Protein AF-A0A7K0DPJ4-F1 (afdb_monomer)

Sequence (115 aa):
MIIELFASGLLAADISAILKITGPELTAEIRSIIKKYRNADSKIPQLSPKEREVFRLYAYGQGAKGIAQSLGITNNTVWTHIKKVKYKYERVGRPCNTRSEMRQNAIADGIIPEP

Solvent-accessible surface area (backbone atoms only — not comparable to full-atom values): 6504 Å² total; per-residue (Å²): 107,74,69,55,47,47,72,73,70,51,51,73,68,58,50,18,59,75,70,71,47,51,70,70,56,47,50,53,50,50,51,50,50,52,55,52,51,51,63,71,71,40,65,66,54,90,64,52,75,66,39,45,53,53,47,37,45,44,41,73,64,48,51,54,64,58,50,11,64,77,68,77,49,50,50,68,56,44,53,52,35,52,52,52,48,32,53,42,24,42,76,4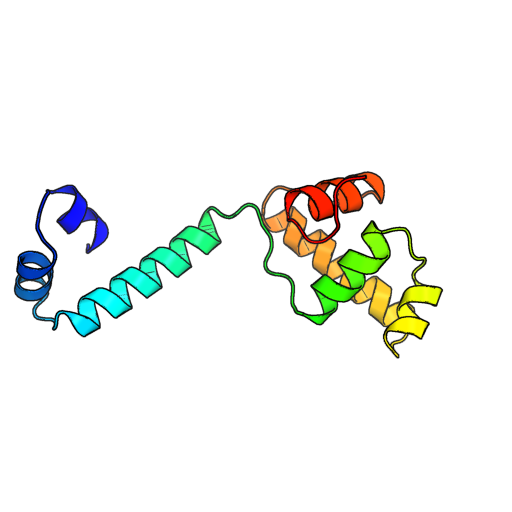0,76,46,66,36,91,45,70,66,40,34,28,53,50,32,36,79,68,68,61,42,80,79,133

Mean predicted aligned error: 8.37 Å

Secondary structure (DSSP, 8-state):
-HHHHHHTT--HHHHHHHHT--HHHHHHHHHHHHHHHHHHH--S----HHHHHHHHHHHTT--HHHHHHHHT--HHHHHHHHHHHHHHHHHTT----SHHHHHHHHHHTTSS---

Foldseek 3Di:
DLVVCVVVVDDLVVSCVVVVHDSVVSVVVVVVVCVVVCQVLPLQFDADPVLLQLLLCLLVPDDLVVSCVVVVHDSVVSVVSVVVVQVRNVVSVQGDPDSPSSNVSCCVNVSYDDD

pLDDT: mean 92.05, std 8.25, range [57.47, 98.5]

Structure (mmCIF, N/CA/C/O backbone):
data_AF-A0A7K0DPJ4-F1
#
_entry.id   AF-A0A7K0DPJ4-F1
#
loop_
_atom_site.group_PDB
_atom_site.id
_atom_site.type_symbol
_atom_site.label_atom_id
_atom_site.label_alt_id
_atom_site.label_comp_id
_atom_site.label_asym_id
_atom_site.label_entity_id
_atom_site.label_seq_id
_atom_site.pdbx_PDB_ins_code
_atom_site.Cartn_x
_atom_site.Cartn_y
_atom_site.Cartn_z
_atom_site.occupancy
_atom_site.B_iso_or_equiv
_atom_site.auth_seq_id
_atom_site.auth_comp_id
_atom_site.auth_asym_id
_atom_site.auth_atom_id
_atom_site.pdbx_PDB_model_num
ATOM 1 N N . MET A 1 1 ? 25.554 -5.459 -16.588 1.00 81.12 1 MET A N 1
ATOM 2 C CA . MET A 1 1 ? 25.950 -6.777 -17.130 1.00 81.12 1 MET A CA 1
ATOM 3 C C . MET A 1 1 ? 24.865 -7.418 -18.001 1.00 81.12 1 MET A C 1
ATOM 5 O O . MET A 1 1 ? 24.903 -7.166 -19.189 1.00 81.12 1 MET A O 1
ATOM 9 N N . ILE A 1 2 ? 23.863 -8.164 -17.495 1.00 87.69 2 ILE A N 1
ATOM 10 C CA . ILE A 1 2 ? 22.884 -8.863 -18.379 1.00 87.69 2 ILE A CA 1
ATOM 11 C C . ILE A 1 2 ? 22.076 -7.899 -19.272 1.00 87.69 2 ILE A C 1
ATOM 13 O O . ILE A 1 2 ? 21.949 -8.137 -20.467 1.00 87.69 2 ILE A O 1
ATOM 17 N N . ILE A 1 3 ? 21.567 -6.793 -18.716 1.00 86.50 3 ILE A N 1
ATOM 18 C CA . ILE A 1 3 ? 20.788 -5.793 -19.477 1.00 86.50 3 ILE A CA 1
ATOM 19 C C . ILE A 1 3 ? 21.624 -5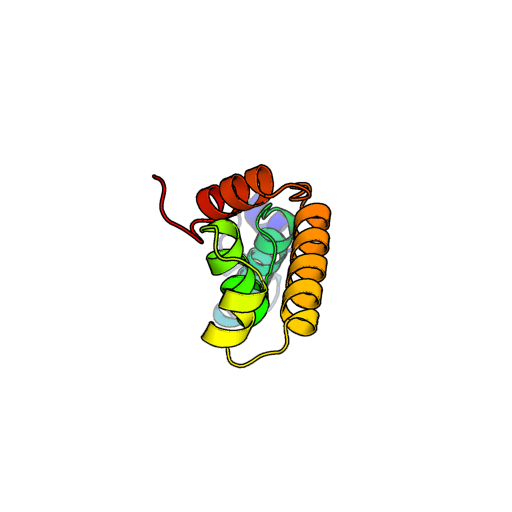.165 -20.602 1.00 86.50 3 ILE A C 1
ATOM 21 O O . ILE A 1 3 ? 21.123 -4.977 -21.703 1.00 86.50 3 ILE A O 1
ATOM 25 N N . GLU A 1 4 ? 22.899 -4.874 -20.341 1.00 89.56 4 GLU A N 1
ATOM 26 C CA . GLU A 1 4 ? 23.809 -4.275 -21.327 1.00 89.56 4 GLU A CA 1
ATOM 27 C C . GLU A 1 4 ? 24.115 -5.242 -22.474 1.00 89.56 4 GLU A C 1
ATOM 29 O O . GLU A 1 4 ? 24.160 -4.819 -23.623 1.00 89.56 4 GLU A O 1
ATOM 34 N N . LEU A 1 5 ? 24.246 -6.541 -22.179 1.00 90.06 5 LEU A N 1
ATOM 35 C CA . LEU A 1 5 ? 24.453 -7.576 -23.197 1.00 90.06 5 LEU A CA 1
ATOM 36 C C . LEU A 1 5 ? 23.230 -7.735 -24.115 1.00 90.06 5 LEU A C 1
ATOM 38 O O . LEU A 1 5 ? 23.377 -7.891 -25.324 1.00 90.06 5 LEU A O 1
ATOM 42 N N . PHE A 1 6 ? 22.013 -7.646 -23.572 1.00 90.62 6 PHE A N 1
ATOM 43 C CA . PHE A 1 6 ? 20.810 -7.587 -24.410 1.00 90.62 6 PHE A CA 1
ATOM 44 C C . PHE A 1 6 ? 20.730 -6.277 -25.204 1.00 90.62 6 PHE A C 1
ATOM 46 O O . PHE A 1 6 ? 20.349 -6.291 -26.372 1.00 90.62 6 PHE A O 1
ATOM 53 N N . ALA A 1 7 ? 21.111 -5.146 -24.602 1.00 88.62 7 ALA A N 1
ATOM 54 C CA . ALA A 1 7 ? 21.109 -3.844 -25.268 1.00 88.62 7 ALA A CA 1
ATOM 55 C C . ALA A 1 7 ? 22.125 -3.756 -26.420 1.00 88.62 7 ALA A C 1
ATOM 57 O O . ALA A 1 7 ? 21.904 -3.001 -27.364 1.00 88.62 7 ALA A O 1
ATOM 58 N N . SER A 1 8 ? 23.196 -4.557 -26.391 1.00 93.06 8 SER A N 1
ATOM 59 C CA . SER A 1 8 ? 24.121 -4.709 -27.519 1.00 93.06 8 SER A CA 1
ATOM 60 C C . SER A 1 8 ? 23.601 -5.643 -28.623 1.00 93.06 8 SER A C 1
ATOM 62 O O . SER A 1 8 ? 24.337 -5.928 -29.563 1.00 93.06 8 SER A O 1
ATOM 64 N N . GLY A 1 9 ? 22.358 -6.131 -28.525 1.00 92.56 9 GLY A N 1
ATOM 65 C CA . GLY A 1 9 ? 21.690 -6.928 -29.558 1.00 92.56 9 GLY A CA 1
ATOM 66 C C . GLY A 1 9 ? 21.965 -8.433 -29.506 1.00 92.56 9 GLY A C 1
ATOM 67 O O . GLY A 1 9 ? 21.605 -9.139 -30.445 1.00 92.56 9 GLY A O 1
ATOM 68 N N . LEU A 1 10 ? 22.592 -8.939 -28.438 1.00 93.69 10 LEU A N 1
ATOM 69 C CA . LEU A 1 10 ? 22.865 -10.371 -28.295 1.00 93.69 10 LEU A CA 1
ATOM 70 C C . LEU A 1 10 ? 21.589 -11.156 -27.976 1.00 93.69 10 LEU A C 1
ATOM 72 O O . LEU A 1 10 ? 20.719 -10.697 -27.229 1.00 93.69 10 LEU A O 1
ATOM 76 N N . LEU A 1 11 ? 21.500 -12.377 -28.506 1.00 93.38 11 LEU A N 1
ATOM 77 C CA . LEU A 1 11 ? 20.402 -13.287 -28.203 1.00 93.38 11 LEU A CA 1
ATOM 78 C C . LEU A 1 11 ? 20.640 -14.002 -26.868 1.00 93.38 11 LEU A C 1
ATOM 80 O O . LEU A 1 11 ? 21.764 -14.138 -26.388 1.00 93.38 11 LEU A O 1
ATOM 84 N N . ALA A 1 12 ? 19.564 -14.524 -26.273 1.00 89.56 12 ALA A N 1
ATOM 85 C CA . ALA A 1 12 ? 19.632 -15.207 -24.979 1.00 89.56 12 ALA A CA 1
ATOM 86 C C . ALA A 1 12 ? 20.601 -16.408 -24.979 1.00 89.56 12 ALA A C 1
ATOM 88 O O . ALA A 1 12 ? 21.260 -16.659 -23.971 1.00 89.56 12 ALA A O 1
ATOM 89 N N . ALA A 1 13 ? 20.722 -17.119 -26.106 1.00 91.69 13 ALA A N 1
ATOM 90 C CA . ALA A 1 13 ? 21.667 -18.224 -26.255 1.00 91.69 13 ALA A CA 1
ATOM 91 C C . ALA A 1 13 ? 23.122 -17.739 -26.126 1.00 91.69 13 ALA A C 1
ATOM 93 O O . ALA A 1 13 ? 23.871 -18.271 -25.303 1.00 91.69 13 ALA A O 1
ATOM 94 N N . ASP A 1 14 ? 23.483 -16.672 -26.842 1.00 94.44 14 ASP A N 1
ATOM 95 C CA . ASP A 1 14 ? 24.828 -16.085 -26.817 1.00 94.44 14 ASP A CA 1
ATOM 96 C C . ASP A 1 14 ? 25.166 -15.527 -25.434 1.00 94.44 14 ASP A C 1
ATOM 98 O O . ASP A 1 14 ? 26.254 -15.749 -24.908 1.00 94.44 14 ASP A O 1
ATOM 102 N N . ILE A 1 15 ? 24.204 -14.862 -24.792 1.00 93.69 15 ILE A N 1
ATOM 103 C CA . ILE A 1 15 ? 24.365 -14.319 -23.440 1.00 93.69 15 ILE A CA 1
ATOM 104 C C . ILE A 1 15 ? 24.595 -15.443 -22.428 1.00 93.69 15 ILE A C 1
ATOM 106 O O . ILE A 1 15 ? 25.484 -15.329 -21.586 1.00 93.69 15 ILE A O 1
ATOM 110 N N . SER A 1 16 ? 23.835 -16.540 -22.514 1.00 93.12 16 SER A N 1
ATOM 111 C CA . SER A 1 16 ? 24.016 -17.691 -21.621 1.00 93.12 16 SER A CA 1
ATOM 112 C C . SER A 1 16 ? 25.406 -18.322 -21.783 1.00 93.12 16 SER A C 1
ATOM 114 O O . SER A 1 16 ? 26.076 -18.600 -20.788 1.00 93.12 16 SER A O 1
ATOM 116 N N . ALA A 1 17 ? 25.901 -18.417 -23.022 1.00 92.94 17 ALA A N 1
ATOM 117 C CA . ALA A 1 17 ? 27.242 -18.907 -23.324 1.00 92.94 17 ALA A CA 1
ATOM 118 C C . ALA A 1 17 ? 28.349 -17.965 -22.810 1.00 92.94 17 ALA A C 1
ATOM 120 O O . ALA A 1 17 ? 29.289 -18.427 -22.163 1.00 92.94 17 ALA A O 1
ATOM 121 N N . ILE A 1 18 ? 28.222 -16.650 -23.033 1.00 93.25 18 ILE A N 1
ATOM 122 C CA . ILE A 1 18 ? 29.178 -15.625 -22.565 1.00 93.25 18 ILE A CA 1
ATOM 123 C C . ILE A 1 18 ? 29.289 -15.640 -21.040 1.00 93.25 18 ILE A C 1
ATOM 125 O O . ILE A 1 18 ? 30.387 -15.582 -20.485 1.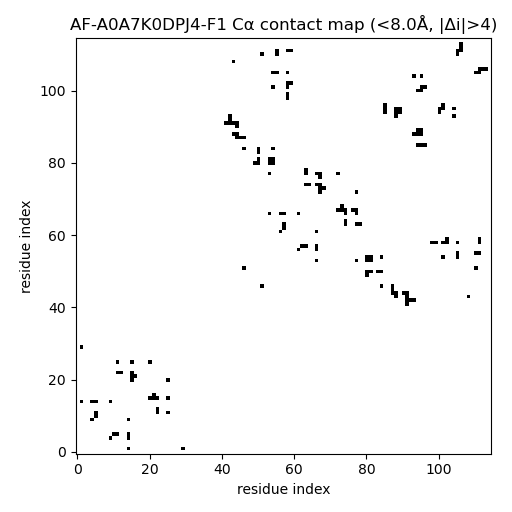00 93.25 18 ILE A O 1
ATOM 129 N N . LEU A 1 19 ? 28.147 -15.732 -20.362 1.00 92.25 19 LEU A N 1
ATOM 130 C CA . LEU A 1 19 ? 28.071 -15.742 -18.905 1.00 92.25 19 LEU A CA 1
ATOM 131 C C . LEU A 1 19 ? 28.383 -17.113 -18.298 1.00 92.25 19 LEU A C 1
ATOM 133 O O . LEU A 1 19 ? 28.486 -17.212 -17.078 1.00 92.25 19 LEU A O 1
ATOM 137 N N . LYS A 1 20 ? 28.565 -18.146 -19.132 1.00 95.38 20 LYS A N 1
ATOM 138 C CA . LYS A 1 20 ? 28.800 -19.538 -18.724 1.00 95.38 20 LYS A CA 1
ATOM 139 C C . LYS A 1 20 ? 27.713 -20.066 -17.780 1.00 95.38 20 LYS A C 1
ATOM 141 O O . LYS A 1 20 ? 28.012 -20.774 -16.823 1.00 95.38 20 LYS A O 1
ATOM 146 N N . ILE A 1 21 ? 26.459 -19.715 -18.062 1.00 93.38 21 ILE A N 1
ATOM 147 C CA . ILE A 1 21 ? 25.273 -20.170 -17.326 1.00 93.38 21 ILE A CA 1
ATOM 148 C C . ILE A 1 21 ? 24.307 -20.879 -18.270 1.00 93.38 21 ILE A C 1
ATOM 150 O O . ILE A 1 21 ? 24.334 -20.689 -19.484 1.00 93.38 21 ILE A O 1
ATOM 154 N N . THR A 1 22 ? 23.416 -21.688 -17.714 1.00 95.50 22 THR A N 1
ATOM 155 C CA . THR A 1 22 ? 22.387 -22.379 -18.495 1.00 95.50 22 THR A CA 1
ATOM 156 C C . THR A 1 22 ? 21.239 -21.438 -18.891 1.00 95.50 22 THR A C 1
ATOM 158 O O . THR A 1 22 ? 20.986 -20.416 -18.251 1.00 95.50 22 THR A O 1
ATOM 161 N N . GLY A 1 23 ? 20.480 -21.797 -19.933 1.00 90.75 23 GLY A N 1
ATOM 162 C CA . GLY A 1 23 ? 19.274 -21.055 -20.335 1.00 90.75 23 GLY A CA 1
ATOM 163 C C . GLY A 1 23 ? 18.238 -20.870 -19.204 1.00 90.75 23 GLY A C 1
ATOM 164 O O . GLY A 1 23 ? 17.723 -19.759 -19.031 1.00 90.75 23 GLY A O 1
ATOM 165 N N . PRO A 1 24 ? 17.940 -21.904 -18.390 1.00 95.00 24 PRO A N 1
ATOM 166 C CA . PRO A 1 24 ? 17.085 -21.760 -17.212 1.00 95.00 24 PRO A CA 1
ATOM 167 C C . PRO A 1 24 ? 17.635 -20.796 -16.151 1.00 95.00 24 PRO A C 1
ATOM 169 O O . PRO A 1 24 ? 16.870 -19.989 -15.621 1.00 95.00 24 PRO A O 1
ATOM 172 N N . GLU A 1 25 ? 18.940 -20.823 -15.866 1.00 93.62 25 GLU A N 1
ATOM 173 C CA . GLU A 1 25 ? 19.578 -19.886 -14.925 1.00 93.62 25 GLU A CA 1
ATOM 174 C C . GLU A 1 25 ? 19.518 -18.446 -15.442 1.00 93.62 25 GLU A C 1
ATOM 176 O O . GLU A 1 25 ? 19.121 -17.545 -14.702 1.00 93.62 25 GLU A O 1
ATOM 181 N N . LEU A 1 26 ? 19.791 -18.231 -16.734 1.00 93.31 26 LEU A N 1
ATOM 182 C CA . LEU A 1 26 ? 19.620 -16.925 -17.373 1.00 93.31 26 LEU A CA 1
ATOM 183 C C . LEU A 1 26 ? 18.168 -16.435 -17.253 1.00 93.31 26 LEU A C 1
ATOM 185 O O . LEU A 1 26 ? 17.922 -15.271 -16.941 1.00 93.31 26 LEU A O 1
ATOM 189 N N . THR A 1 27 ? 17.191 -17.323 -17.444 1.00 93.75 27 THR A N 1
ATOM 190 C CA . THR A 1 27 ? 15.765 -16.996 -17.286 1.00 93.75 27 THR A CA 1
ATOM 191 C C . THR A 1 27 ? 15.428 -16.597 -15.846 1.00 93.75 27 THR A C 1
ATOM 193 O O . THR A 1 27 ? 14.659 -15.656 -15.624 1.00 93.75 27 THR A O 1
ATOM 196 N N . ALA A 1 28 ? 15.993 -17.291 -14.855 1.00 93.88 28 ALA A N 1
ATOM 197 C CA . ALA A 1 28 ? 15.808 -16.969 -13.443 1.00 93.88 28 ALA A CA 1
ATOM 198 C C . ALA A 1 28 ? 16.410 -15.599 -13.088 1.00 93.88 28 ALA A C 1
ATOM 200 O O . ALA A 1 28 ? 15.743 -14.794 -12.430 1.00 93.88 28 ALA A O 1
ATOM 201 N N . GLU A 1 29 ? 17.609 -15.300 -13.589 1.00 92.25 29 GLU A N 1
ATOM 202 C CA . GLU A 1 29 ? 18.259 -13.998 -13.420 1.00 92.25 29 GLU A CA 1
ATOM 203 C C . GLU A 1 29 ? 17.460 -12.869 -14.071 1.00 92.25 29 GLU A C 1
ATOM 205 O O . GLU A 1 29 ? 17.149 -11.873 -13.418 1.00 92.25 29 GLU A O 1
ATOM 210 N N . ILE A 1 30 ? 17.014 -13.044 -15.319 1.00 91.38 30 ILE A N 1
ATOM 211 C CA . ILE A 1 30 ? 16.152 -12.067 -16.002 1.00 91.38 30 ILE A CA 1
ATOM 212 C C . ILE A 1 30 ? 14.871 -11.827 -15.196 1.00 91.38 30 ILE A C 1
ATOM 214 O O . ILE A 1 30 ? 14.474 -10.680 -14.985 1.00 91.38 30 ILE A O 1
ATOM 218 N N . ARG A 1 31 ? 14.229 -12.883 -14.685 1.00 90.25 31 ARG A N 1
ATOM 219 C CA . ARG A 1 31 ? 13.029 -12.753 -13.844 1.00 90.25 31 ARG A CA 1
ATOM 220 C C . ARG A 1 31 ? 13.316 -11.964 -12.565 1.00 90.25 31 ARG A C 1
ATOM 222 O O . ARG A 1 31 ? 12.499 -11.129 -12.169 1.00 90.25 31 ARG A O 1
ATOM 229 N N . SER A 1 32 ? 14.452 -12.220 -11.920 1.00 86.94 32 SER A N 1
ATOM 230 C CA . SER A 1 32 ? 14.896 -11.499 -10.724 1.00 86.94 32 SER A CA 1
ATOM 231 C C . SER A 1 32 ? 15.133 -10.016 -11.022 1.00 86.94 32 SER A C 1
ATOM 233 O O . SER A 1 32 ? 14.607 -9.147 -10.322 1.00 86.94 32 SER A O 1
ATOM 235 N N . ILE A 1 33 ? 15.828 -9.723 -12.123 1.00 87.44 33 ILE A N 1
ATOM 236 C CA . ILE A 1 33 ? 16.079 -8.375 -12.636 1.00 87.44 33 ILE A CA 1
ATOM 237 C C . ILE A 1 33 ? 14.754 -7.652 -12.895 1.00 87.44 33 ILE A C 1
ATOM 239 O O . ILE A 1 33 ? 14.512 -6.601 -12.306 1.00 87.44 33 ILE A O 1
ATOM 243 N N . ILE A 1 34 ? 13.845 -8.234 -13.684 1.00 85.25 34 ILE A N 1
ATOM 244 C CA . ILE A 1 34 ? 12.528 -7.644 -13.971 1.00 85.25 34 ILE A CA 1
ATOM 245 C C . ILE A 1 34 ? 11.771 -7.357 -12.673 1.00 85.25 34 ILE A C 1
ATOM 247 O O . ILE A 1 34 ? 11.222 -6.270 -12.507 1.00 85.25 34 ILE A O 1
ATOM 251 N N . LYS A 1 35 ? 11.762 -8.293 -11.717 1.00 81.50 35 LYS A N 1
ATOM 252 C CA . LYS A 1 35 ? 11.118 -8.088 -10.412 1.00 81.50 35 LYS A CA 1
ATOM 253 C C . LYS A 1 35 ? 11.750 -6.921 -9.646 1.00 81.50 35 LYS A C 1
ATOM 255 O O . LYS A 1 35 ? 11.026 -6.132 -9.043 1.00 81.50 35 LYS A O 1
ATOM 260 N N . LYS A 1 36 ? 13.078 -6.795 -9.671 1.00 74.69 36 LYS A N 1
ATOM 261 C CA . LYS A 1 36 ? 13.823 -5.717 -9.008 1.00 74.69 36 LYS A CA 1
ATOM 262 C C . LYS A 1 36 ? 13.491 -4.348 -9.606 1.00 74.69 36 LYS A C 1
ATOM 264 O O . LYS A 1 36 ? 13.160 -3.442 -8.849 1.00 74.69 36 LYS A O 1
ATOM 269 N N . TYR A 1 37 ? 13.512 -4.214 -10.932 1.00 70.75 37 TYR A N 1
ATOM 270 C CA . TYR A 1 37 ? 13.215 -2.947 -11.613 1.00 70.75 37 TYR A CA 1
ATOM 271 C C . TYR A 1 37 ? 11.727 -2.593 -11.574 1.00 70.75 37 TYR A C 1
ATOM 273 O O . TYR A 1 37 ? 11.382 -1.450 -11.290 1.00 70.75 37 TYR A O 1
ATOM 281 N N . ARG A 1 38 ? 10.827 -3.580 -11.695 1.00 68.06 38 ARG A N 1
ATOM 282 C CA . ARG A 1 38 ? 9.392 -3.367 -11.459 1.00 68.06 38 ARG A CA 1
ATOM 283 C C . ARG A 1 38 ? 9.141 -2.774 -10.075 1.00 68.06 38 ARG A C 1
ATOM 285 O O . ARG A 1 38 ? 8.287 -1.917 -9.945 1.00 68.06 38 ARG A O 1
ATOM 292 N N . ASN A 1 39 ? 9.882 -3.186 -9.050 1.00 62.00 39 ASN A N 1
ATOM 293 C CA . ASN A 1 39 ? 9.736 -2.625 -7.705 1.00 62.00 39 ASN A CA 1
ATOM 294 C C . ASN A 1 39 ? 10.375 -1.237 -7.535 1.00 62.00 39 ASN A C 1
ATOM 296 O O . ASN A 1 39 ? 9.981 -0.525 -6.617 1.00 62.00 39 ASN A O 1
ATOM 300 N N . ALA A 1 40 ? 11.358 -0.882 -8.367 1.00 58.53 40 ALA A N 1
ATOM 301 C CA . ALA A 1 40 ? 12.057 0.399 -8.303 1.00 58.53 40 ALA A CA 1
ATOM 302 C C . ALA A 1 40 ? 11.264 1.527 -8.986 1.00 58.53 40 ALA A C 1
ATOM 304 O O . ALA A 1 40 ? 11.210 2.628 -8.448 1.00 58.53 40 ALA A O 1
ATOM 305 N N . ASP A 1 41 ? 10.595 1.231 -10.107 1.00 57.47 41 ASP A N 1
ATOM 306 C CA . ASP A 1 41 ? 9.810 2.209 -10.881 1.00 57.47 41 ASP A CA 1
ATOM 307 C C . ASP A 1 41 ? 8.298 2.135 -10.631 1.00 57.47 41 ASP A C 1
ATOM 309 O O . ASP A 1 41 ? 7.539 3.024 -11.032 1.00 57.47 41 ASP A O 1
ATOM 313 N N . SER A 1 42 ? 7.814 1.083 -9.963 1.00 65.50 42 SER A N 1
ATOM 314 C CA . SER A 1 42 ? 6.395 0.986 -9.637 1.00 65.50 42 SER A CA 1
ATOM 315 C C . SER A 1 42 ? 6.038 2.028 -8.586 1.00 65.50 42 SER A C 1
ATOM 317 O O . SER A 1 42 ? 6.288 1.855 -7.394 1.00 65.50 42 SER A O 1
ATOM 319 N N . LYS A 1 43 ? 5.320 3.065 -9.023 1.00 80.56 43 LYS A N 1
ATOM 320 C CA . LYS A 1 43 ? 4.617 4.007 -8.140 1.00 80.56 43 LYS A CA 1
ATOM 321 C C . LYS A 1 43 ? 3.507 3.337 -7.307 1.00 80.56 43 LYS A C 1
ATOM 323 O O . LYS A 1 43 ? 2.754 4.019 -6.623 1.00 80.56 43 LYS A O 1
ATOM 328 N N . ILE A 1 44 ? 3.341 2.017 -7.387 1.00 86.69 44 ILE A N 1
ATOM 329 C CA . ILE A 1 44 ? 2.396 1.250 -6.573 1.0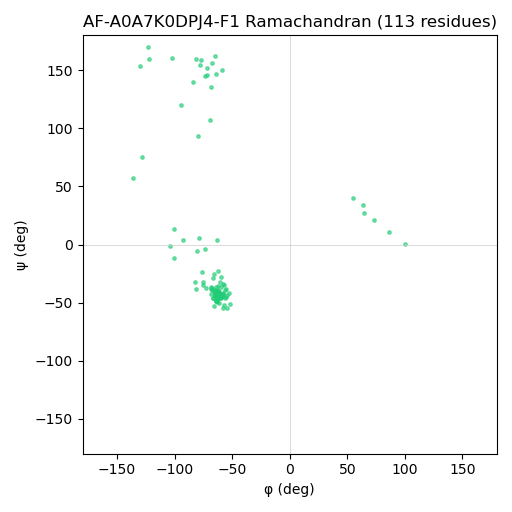0 86.69 44 ILE A CA 1
ATOM 330 C C . ILE A 1 44 ? 3.143 0.710 -5.346 1.00 86.69 44 ILE A C 1
ATOM 332 O O . ILE A 1 44 ? 4.092 -0.066 -5.509 1.00 86.69 44 ILE A O 1
ATOM 336 N N . PRO A 1 45 ? 2.732 1.073 -4.120 1.00 91.38 45 PRO A N 1
ATOM 337 C CA . PRO A 1 45 ? 3.395 0.614 -2.909 1.00 91.38 45 PRO A CA 1
ATOM 338 C C . PRO A 1 45 ? 3.119 -0.865 -2.626 1.00 91.38 45 PRO A C 1
ATOM 340 O O . PRO A 1 45 ? 2.014 -1.375 -2.815 1.00 91.38 45 PRO A O 1
ATOM 343 N N . GLN A 1 46 ? 4.111 -1.555 -2.064 1.00 91.06 46 GLN A N 1
ATOM 344 C CA . GLN A 1 46 ? 3.940 -2.934 -1.603 1.00 91.06 46 GLN A CA 1
ATOM 345 C C . GLN A 1 46 ? 3.246 -2.978 -0.239 1.00 91.06 46 GLN A C 1
ATOM 347 O O . GLN A 1 46 ? 3.883 -2.898 0.816 1.00 91.06 46 GLN A O 1
ATOM 352 N N . LEU A 1 47 ? 1.926 -3.123 -0.254 1.00 94.75 47 LEU A N 1
ATOM 353 C CA . LEU A 1 47 ? 1.123 -3.337 0.948 1.00 94.75 47 LEU A CA 1
ATOM 354 C C . LEU A 1 47 ? 1.105 -4.824 1.325 1.00 94.75 47 LEU A C 1
ATOM 356 O O . LEU A 1 47 ? 0.983 -5.690 0.459 1.00 94.75 47 LEU A O 1
ATOM 360 N N . SER A 1 48 ? 1.197 -5.132 2.620 1.00 96.06 48 SER A N 1
ATOM 361 C CA . SER A 1 48 ? 0.909 -6.486 3.103 1.00 96.06 48 SER A CA 1
ATOM 362 C C . SER A 1 48 ? -0.572 -6.824 2.875 1.00 96.06 48 SER A C 1
ATOM 364 O O . SER A 1 48 ? -1.388 -5.907 2.733 1.00 96.06 48 SER A O 1
ATOM 366 N N . PRO A 1 49 ? -0.971 -8.110 2.898 1.00 96.25 49 PRO A N 1
ATOM 367 C CA . PRO A 1 49 ? -2.375 -8.484 2.730 1.00 96.25 49 PRO A CA 1
ATOM 368 C C . PRO A 1 49 ? -3.321 -7.742 3.688 1.00 96.25 49 PRO A C 1
ATOM 370 O O . PRO A 1 49 ? -4.351 -7.228 3.259 1.00 96.25 49 PRO A O 1
ATOM 373 N N . LYS A 1 50 ? -2.937 -7.587 4.966 1.00 97.00 50 LYS A N 1
ATOM 374 C CA . LYS A 1 50 ? -3.755 -6.866 5.957 1.00 97.00 50 LYS A CA 1
ATOM 375 C C . LYS A 1 50 ? -3.729 -5.354 5.810 1.00 97.00 50 LYS A C 1
ATOM 377 O O . LYS A 1 50 ? -4.758 -4.717 6.003 1.00 97.00 50 LYS A O 1
ATOM 382 N N . GLU A 1 51 ? -2.604 -4.774 5.406 1.00 98.00 51 GLU A N 1
ATOM 383 C CA . GLU A 1 51 ? -2.564 -3.349 5.063 1.00 98.00 51 GLU A CA 1
ATOM 384 C C . GLU A 1 51 ? -3.466 -3.045 3.865 1.00 98.00 51 GLU A C 1
ATOM 386 O O . GLU A 1 51 ? -4.230 -2.086 3.917 1.00 98.00 51 GLU A O 1
ATOM 391 N N . ARG A 1 52 ? -3.425 -3.883 2.821 1.00 97.69 52 ARG A N 1
ATOM 392 C CA . ARG A 1 52 ? -4.272 -3.739 1.631 1.00 97.69 52 ARG A CA 1
ATOM 393 C C . ARG A 1 52 ? -5.750 -3.871 1.977 1.00 97.69 52 ARG A C 1
ATOM 395 O O . ARG A 1 52 ? -6.557 -3.094 1.483 1.00 97.69 52 ARG A O 1
ATOM 402 N N . GLU A 1 53 ? -6.108 -4.825 2.829 1.00 97.69 53 GLU A N 1
ATOM 403 C CA . GLU A 1 53 ? -7.494 -5.049 3.235 1.00 97.69 53 GLU A CA 1
ATOM 404 C C . GLU A 1 53 ? -8.057 -3.889 4.070 1.00 97.69 53 GLU A C 1
ATOM 406 O O . GLU A 1 53 ? -9.137 -3.383 3.762 1.00 97.69 53 GLU A O 1
ATOM 411 N N . VAL A 1 54 ? -7.295 -3.405 5.060 1.00 98.38 54 VAL A N 1
ATOM 412 C CA . VAL A 1 54 ? -7.650 -2.204 5.836 1.00 98.38 54 VAL A CA 1
ATOM 413 C C . VAL A 1 54 ? -7.758 -0.983 4.924 1.00 98.38 54 VAL A C 1
ATOM 415 O O . VAL A 1 54 ? -8.729 -0.232 5.014 1.00 98.38 54 VAL A O 1
ATOM 418 N N . PHE A 1 55 ? -6.784 -0.790 4.032 1.00 98.19 55 PHE A N 1
ATOM 419 C CA . PHE A 1 55 ? -6.766 0.339 3.109 1.00 98.19 55 PHE A CA 1
ATOM 420 C C . PHE A 1 55 ? -7.965 0.325 2.163 1.00 98.19 55 PHE A C 1
ATOM 422 O O . PHE A 1 55 ? -8.616 1.353 2.009 1.00 98.19 55 PHE A O 1
ATOM 429 N N . ARG A 1 56 ? -8.305 -0.841 1.602 1.00 97.75 56 ARG A N 1
ATOM 430 C CA . ARG A 1 56 ? -9.475 -1.033 0.740 1.00 97.75 56 ARG A CA 1
ATOM 431 C C . ARG A 1 56 ? -10.756 -0.577 1.433 1.00 97.75 56 ARG A C 1
ATOM 433 O O . ARG A 1 56 ? -11.463 0.263 0.892 1.00 97.75 56 ARG A O 1
ATOM 440 N N . LEU A 1 57 ? -11.037 -1.093 2.633 1.00 97.81 57 LEU A N 1
ATOM 441 C CA . LEU A 1 57 ? -12.258 -0.747 3.371 1.00 97.81 57 LEU A CA 1
ATOM 442 C C . LEU A 1 57 ? -12.292 0.738 3.753 1.00 97.81 57 LEU A C 1
ATOM 444 O O . LEU A 1 57 ? -13.330 1.387 3.648 1.00 97.81 57 LEU A O 1
ATOM 448 N N . TYR A 1 58 ? -11.150 1.292 4.160 1.00 97.25 58 TYR A N 1
ATOM 449 C CA . TYR A 1 58 ? -11.058 2.697 4.543 1.00 97.25 58 TYR A CA 1
ATOM 450 C C . TYR A 1 58 ? -11.239 3.643 3.349 1.00 97.25 58 TYR A C 1
ATOM 452 O O . TYR A 1 58 ? -11.966 4.631 3.454 1.00 97.25 58 TYR A O 1
ATOM 460 N N . ALA A 1 59 ? -10.630 3.325 2.203 1.00 96.50 59 ALA A N 1
ATOM 461 C CA . ALA A 1 59 ? -10.782 4.058 0.946 1.00 96.50 59 ALA A CA 1
ATOM 462 C C . ALA A 1 59 ? -12.205 3.950 0.370 1.00 96.50 59 ALA A C 1
ATOM 464 O O . ALA A 1 59 ? -12.683 4.889 -0.264 1.00 96.50 59 ALA A O 1
ATOM 465 N N . TYR A 1 60 ? -12.902 2.844 0.653 1.00 94.50 60 TYR A N 1
ATOM 466 C CA . TYR A 1 60 ? -14.325 2.656 0.349 1.00 94.50 60 TYR A CA 1
ATOM 467 C C . TYR A 1 60 ? -15.259 3.456 1.282 1.00 94.50 60 TYR A C 1
ATOM 469 O O . TYR A 1 60 ? -16.470 3.464 1.095 1.00 94.50 60 TYR A O 1
ATOM 477 N N . GLY A 1 61 ? -14.712 4.146 2.288 1.00 94.69 61 GLY A N 1
ATOM 478 C CA . GLY A 1 61 ? -15.464 5.022 3.190 1.00 94.69 61 GLY A CA 1
ATOM 479 C C . GLY A 1 61 ? -15.810 4.406 4.546 1.00 94.69 61 GLY A C 1
ATOM 480 O O . GLY A 1 61 ? -16.401 5.086 5.386 1.00 94.69 61 GLY A O 1
ATOM 481 N N . GLN A 1 62 ? -15.412 3.160 4.820 1.00 96.50 62 GLN A N 1
ATOM 482 C CA . GLN A 1 62 ? -15.685 2.534 6.112 1.00 96.50 62 GLN A CA 1
ATOM 483 C C . GLN A 1 62 ? -14.883 3.210 7.239 1.00 96.50 62 GLN A C 1
ATOM 485 O O . GLN A 1 62 ? -13.688 3.495 7.125 1.00 96.50 62 GLN A O 1
ATOM 490 N N . GLY A 1 63 ? -15.543 3.475 8.368 1.00 96.69 63 GLY A N 1
ATOM 491 C CA . GLY A 1 63 ? -14.897 4.031 9.558 1.00 96.69 63 GLY A CA 1
ATOM 492 C C . GLY A 1 63 ? -14.003 3.010 10.271 1.00 96.69 63 GLY A C 1
ATOM 493 O O . GLY A 1 63 ? -14.285 1.814 10.258 1.00 96.69 63 GLY A O 1
ATOM 494 N N . ALA A 1 64 ? -12.959 3.478 10.965 1.00 96.69 64 ALA A N 1
ATOM 495 C CA . ALA A 1 64 ? -11.971 2.608 11.614 1.00 96.69 64 ALA A CA 1
ATOM 496 C C . ALA A 1 64 ? -12.585 1.601 12.609 1.00 96.69 64 ALA A C 1
ATOM 498 O O . ALA A 1 64 ? -12.202 0.436 12.602 1.00 96.69 64 ALA A O 1
ATOM 499 N N . LYS A 1 65 ? -13.601 2.008 13.387 1.00 97.94 65 LYS A N 1
ATOM 500 C CA . LYS A 1 65 ? -14.349 1.102 14.281 1.00 97.94 65 LYS A CA 1
ATOM 501 C C . LYS A 1 65 ? -15.057 -0.022 13.516 1.00 97.94 65 LYS A C 1
ATOM 503 O O . LYS A 1 65 ? -14.970 -1.175 13.917 1.00 97.94 65 LYS A O 1
ATOM 508 N N . GLY A 1 66 ? -15.716 0.308 12.405 1.00 98.25 66 GLY A N 1
ATOM 509 C CA . GLY A 1 66 ? -16.376 -0.689 11.562 1.00 98.25 66 GLY A CA 1
ATOM 510 C C . GLY A 1 66 ? -15.365 -1.642 10.931 1.00 98.25 66 GLY A C 1
ATOM 511 O O . GLY A 1 66 ? -15.577 -2.843 10.916 1.00 98.25 66 GLY A O 1
ATOM 512 N N . ILE A 1 67 ? -14.225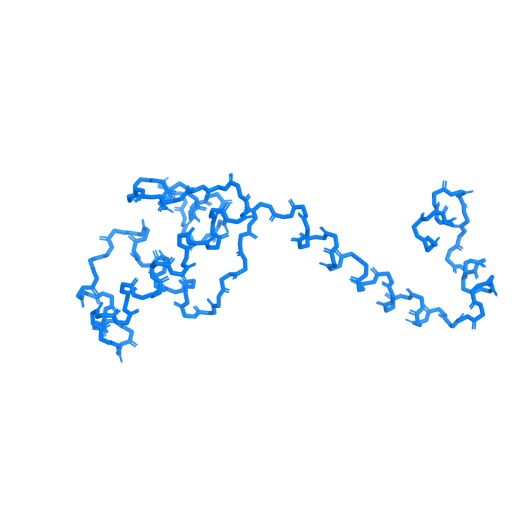 -1.129 10.452 1.00 98.38 67 ILE A N 1
ATOM 513 C CA . ILE A 1 67 ? -13.131 -1.964 9.917 1.00 98.38 67 ILE A CA 1
ATOM 514 C C . ILE A 1 67 ? -12.594 -2.913 10.988 1.00 98.38 67 ILE A C 1
ATOM 516 O O . ILE A 1 67 ? -12.375 -4.088 10.711 1.00 98.38 67 ILE A O 1
ATOM 520 N N . ALA A 1 68 ? -12.405 -2.411 12.209 1.00 98.38 68 ALA A N 1
ATOM 521 C CA . ALA A 1 68 ? -11.944 -3.197 13.345 1.00 98.38 68 ALA A CA 1
ATOM 522 C C . ALA A 1 68 ? -12.868 -4.403 13.587 1.00 98.38 68 ALA A C 1
ATOM 524 O O . ALA A 1 68 ? -12.396 -5.534 13.685 1.00 98.38 68 ALA A O 1
ATOM 525 N N . GLN A 1 69 ? -14.183 -4.166 13.571 1.00 98.12 69 GLN A N 1
ATOM 526 C CA . GLN A 1 69 ? -15.198 -5.210 13.686 1.00 98.12 69 GLN A CA 1
ATOM 527 C C . GLN A 1 69 ? -15.170 -6.186 12.501 1.00 98.12 69 GLN A C 1
ATOM 529 O O . GLN A 1 69 ? -15.124 -7.392 12.720 1.00 98.12 69 GLN A O 1
ATOM 534 N N . SER A 1 70 ? -15.147 -5.689 11.258 1.00 97.44 70 SER A N 1
ATOM 535 C CA . SER A 1 70 ? -15.134 -6.536 10.054 1.00 97.44 70 SER A CA 1
ATOM 536 C C . SER A 1 70 ? -13.913 -7.453 9.975 1.00 97.44 70 SER A C 1
ATOM 538 O O . SER A 1 70 ? -14.007 -8.542 9.420 1.00 97.44 70 SER A O 1
ATOM 540 N N . LEU A 1 71 ? -12.765 -7.011 10.495 1.00 97.31 71 LEU A N 1
ATOM 541 C CA . LEU A 1 71 ? -11.497 -7.737 10.392 1.00 97.31 71 LEU A CA 1
ATOM 542 C C . LEU A 1 71 ? -11.079 -8.446 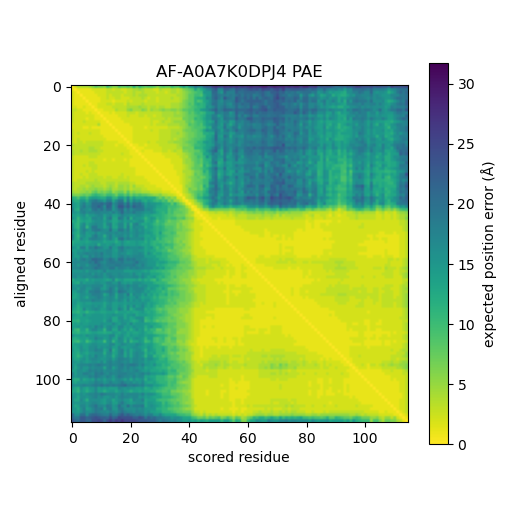11.687 1.00 97.31 71 LEU A C 1
ATOM 544 O O . LEU A 1 71 ? -10.023 -9.077 11.700 1.00 97.31 71 LEU A O 1
ATOM 548 N N . GLY A 1 72 ? -11.860 -8.337 12.767 1.00 97.44 72 GLY A N 1
ATOM 549 C CA . GLY A 1 72 ? -11.537 -8.946 14.061 1.00 97.44 72 GLY A CA 1
ATOM 550 C C . GLY A 1 72 ? -10.258 -8.395 14.705 1.00 97.44 72 GLY A C 1
ATOM 551 O O . GLY A 1 72 ? -9.518 -9.137 15.344 1.00 97.44 72 GLY A O 1
ATOM 552 N N . ILE A 1 73 ? -9.967 -7.104 14.518 1.00 97.81 73 ILE A N 1
ATOM 553 C CA . ILE A 1 73 ? -8.782 -6.426 15.075 1.00 97.81 73 ILE A CA 1
ATOM 554 C C . ILE A 1 73 ? -9.187 -5.224 15.927 1.00 97.81 73 ILE A C 1
ATOM 556 O O . ILE A 1 73 ? -10.334 -4.793 15.913 1.00 97.81 73 ILE A O 1
ATOM 560 N N . THR A 1 74 ? -8.245 -4.635 16.666 1.00 98.38 74 THR A N 1
ATOM 561 C CA . THR A 1 74 ? -8.539 -3.432 17.459 1.00 98.38 74 THR A CA 1
ATOM 562 C C . THR A 1 74 ? -8.583 -2.173 16.589 1.00 98.38 74 THR A C 1
ATOM 564 O O . THR A 1 74 ? -7.891 -2.069 15.573 1.00 98.38 74 THR A O 1
ATOM 567 N N . ASN A 1 75 ? -9.325 -1.154 17.033 1.00 98.06 75 ASN A N 1
ATOM 568 C CA . ASN A 1 75 ? -9.345 0.163 16.385 1.00 98.06 75 ASN A CA 1
ATOM 569 C C . ASN A 1 75 ? -7.935 0.789 16.295 1.00 98.06 75 ASN A C 1
ATOM 571 O O . ASN A 1 75 ? -7.597 1.434 15.306 1.00 98.06 75 ASN A O 1
ATOM 575 N N . ASN A 1 76 ? -7.078 0.556 17.295 1.00 98.38 76 ASN A N 1
ATOM 576 C CA . ASN A 1 76 ? -5.689 1.020 17.274 1.00 98.38 76 ASN A CA 1
ATOM 577 C C . ASN A 1 76 ? -4.847 0.287 16.211 1.00 98.38 76 ASN A C 1
ATOM 579 O O . ASN A 1 76 ? -4.017 0.891 15.526 1.00 98.38 76 ASN A O 1
ATOM 583 N N . THR A 1 77 ? -5.096 -1.010 16.014 1.00 98.44 77 THR A N 1
ATOM 584 C CA . THR A 1 77 ? -4.451 -1.811 14.963 1.00 98.44 77 THR A CA 1
ATOM 585 C C . THR A 1 77 ? -4.830 -1.298 13.571 1.00 98.44 77 THR A C 1
ATOM 587 O O . THR A 1 77 ? -3.959 -1.181 12.710 1.00 98.44 77 THR A O 1
ATOM 590 N N . VAL A 1 78 ? -6.091 -0.901 13.359 1.00 98.50 78 VAL A N 1
ATOM 591 C CA . VAL A 1 78 ? -6.532 -0.259 12.106 1.00 98.50 78 VAL A CA 1
ATOM 592 C C . VAL A 1 78 ? -5.715 1.003 11.823 1.00 98.50 78 VAL A C 1
ATOM 594 O O . VAL A 1 78 ? -5.116 1.118 10.755 1.00 98.50 78 VAL A O 1
ATOM 597 N N . TRP A 1 79 ? -5.618 1.927 12.784 1.00 98.25 79 TRP A N 1
ATOM 598 C CA . TRP A 1 79 ? -4.831 3.156 12.615 1.00 98.25 79 TRP A CA 1
ATOM 599 C C . TRP A 1 79 ? -3.345 2.891 12.392 1.00 98.25 79 TRP A C 1
ATOM 601 O O . TRP A 1 79 ? -2.710 3.568 11.582 1.00 98.25 79 TRP A O 1
ATOM 611 N N . THR A 1 80 ? -2.802 1.865 13.045 1.00 98.50 80 THR A N 1
ATOM 612 C CA . THR A 1 80 ? -1.429 1.409 12.810 1.00 98.50 80 THR A CA 1
ATOM 613 C C . THR A 1 80 ? -1.227 0.985 11.353 1.00 98.50 80 THR A C 1
ATOM 615 O O . THR A 1 80 ? -0.251 1.400 10.724 1.00 98.50 80 THR A O 1
ATOM 618 N N . HIS A 1 81 ? -2.153 0.208 10.783 1.00 98.31 81 HIS A N 1
ATOM 619 C CA . HIS A 1 81 ? -2.104 -0.165 9.369 1.00 98.31 81 HIS A CA 1
ATOM 620 C C . HIS A 1 81 ? -2.242 1.048 8.448 1.00 98.31 81 HIS A C 1
ATOM 622 O O . HIS A 1 81 ? -1.442 1.189 7.529 1.00 98.31 81 HIS A O 1
ATOM 628 N N . ILE A 1 82 ? -3.170 1.968 8.727 1.00 97.94 82 ILE A N 1
ATOM 629 C CA . ILE A 1 82 ? -3.328 3.202 7.943 1.00 97.94 82 ILE A CA 1
ATOM 630 C C . ILE A 1 82 ? -2.042 4.042 7.950 1.00 97.94 82 ILE A C 1
ATOM 632 O O . ILE A 1 82 ? -1.616 4.522 6.902 1.00 97.94 82 ILE A O 1
ATOM 636 N N . LYS A 1 83 ? -1.369 4.176 9.099 1.00 98.06 83 LYS A N 1
ATOM 637 C CA . LYS A 1 83 ? -0.085 4.888 9.196 1.00 98.06 83 LYS A CA 1
ATOM 638 C C . LYS A 1 83 ? 1.004 4.223 8.346 1.00 98.06 83 LYS A C 1
ATOM 640 O O . LYS A 1 83 ? 1.737 4.915 7.645 1.00 98.06 83 LYS A O 1
ATOM 645 N N . LYS A 1 84 ? 1.091 2.887 8.368 1.00 98.06 84 LYS A N 1
ATOM 646 C CA . LYS A 1 84 ? 2.035 2.130 7.525 1.00 98.06 84 LYS A CA 1
ATOM 647 C C . LYS A 1 84 ? 1.732 2.288 6.036 1.00 98.06 84 LYS A C 1
ATOM 649 O O . LYS A 1 84 ? 2.659 2.440 5.248 1.00 98.06 84 LYS A O 1
ATOM 654 N N . VAL A 1 85 ? 0.455 2.289 5.660 1.00 97.81 85 VAL A N 1
ATOM 655 C CA . VAL A 1 85 ? 0.017 2.524 4.280 1.00 97.81 85 VAL A CA 1
ATOM 656 C C . VAL A 1 85 ? 0.448 3.914 3.813 1.00 97.81 85 VAL A C 1
ATOM 658 O O . VAL A 1 85 ? 1.120 4.001 2.790 1.00 97.81 85 VAL A O 1
ATOM 661 N N . LYS A 1 86 ? 0.164 4.971 4.591 1.00 97.44 86 LYS A N 1
ATOM 662 C CA . LYS A 1 86 ? 0.611 6.345 4.293 1.00 97.44 86 LYS A CA 1
ATOM 663 C C . LYS A 1 86 ? 2.111 6.418 4.034 1.00 97.44 86 LYS A C 1
ATOM 665 O O . LYS A 1 86 ? 2.531 6.893 2.986 1.00 97.44 86 LYS A O 1
ATOM 670 N N . TYR A 1 87 ? 2.896 5.855 4.949 1.00 96.75 87 TYR A N 1
ATOM 671 C CA . TYR A 1 87 ? 4.350 5.806 4.826 1.00 96.75 87 TYR A CA 1
ATOM 672 C C . TYR A 1 87 ? 4.812 5.098 3.541 1.00 96.75 87 TYR A C 1
ATOM 674 O O . TYR A 1 87 ? 5.715 5.566 2.854 1.00 96.75 87 TYR A O 1
ATOM 682 N N . LYS A 1 88 ? 4.189 3.972 3.175 1.00 95.62 88 LYS A N 1
ATOM 683 C CA . LYS A 1 88 ? 4.548 3.229 1.956 1.00 95.62 88 LYS A CA 1
ATOM 684 C C . LYS A 1 88 ? 4.184 3.980 0.675 1.00 95.62 88 LYS A C 1
ATOM 686 O O . LYS A 1 88 ? 4.961 3.942 -0.272 1.00 95.62 88 LYS A O 1
ATOM 691 N N . TYR A 1 89 ? 3.041 4.657 0.662 1.00 95.81 89 TYR A N 1
ATOM 692 C CA . TYR A 1 89 ? 2.595 5.511 -0.441 1.00 95.81 89 TYR A CA 1
ATOM 693 C C . TYR A 1 89 ? 3.508 6.730 -0.634 1.00 95.81 89 TYR A C 1
ATOM 695 O O . TYR A 1 89 ? 3.901 7.058 -1.752 1.00 95.81 89 TYR A O 1
ATOM 703 N N . GLU A 1 90 ? 3.932 7.355 0.462 1.00 93.94 90 GLU A N 1
ATOM 704 C CA . GLU A 1 90 ? 4.886 8.465 0.438 1.00 93.94 90 GLU A CA 1
ATOM 705 C C . GLU A 1 90 ? 6.252 8.041 -0.124 1.00 93.94 90 GLU A C 1
ATOM 707 O O . GLU A 1 90 ? 6.811 8.731 -0.974 1.00 93.94 90 GLU A O 1
ATOM 712 N N . ARG A 1 91 ? 6.746 6.849 0.239 1.00 91.94 91 ARG A N 1
ATOM 713 C CA . ARG A 1 91 ? 8.008 6.297 -0.292 1.00 91.94 91 ARG A CA 1
ATOM 714 C C . ARG A 1 91 ? 8.022 6.052 -1.799 1.00 91.94 91 ARG A C 1
ATOM 716 O O . ARG A 1 91 ? 9.105 5.987 -2.371 1.00 91.94 91 ARG A O 1
ATOM 723 N N . VAL A 1 92 ? 6.856 5.889 -2.420 1.00 90.94 92 VAL A N 1
ATOM 724 C CA . VAL A 1 92 ? 6.720 5.741 -3.878 1.00 90.94 92 VAL A CA 1
ATOM 725 C C . VAL A 1 92 ? 6.286 7.046 -4.560 1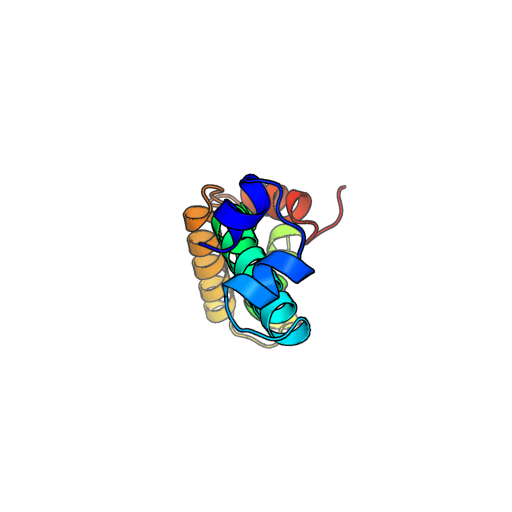.00 90.94 92 VAL A C 1
ATOM 727 O O . VAL A 1 92 ? 5.888 7.037 -5.724 1.00 90.94 92 VAL A O 1
ATOM 730 N N . GLY A 1 93 ? 6.345 8.177 -3.843 1.00 90.44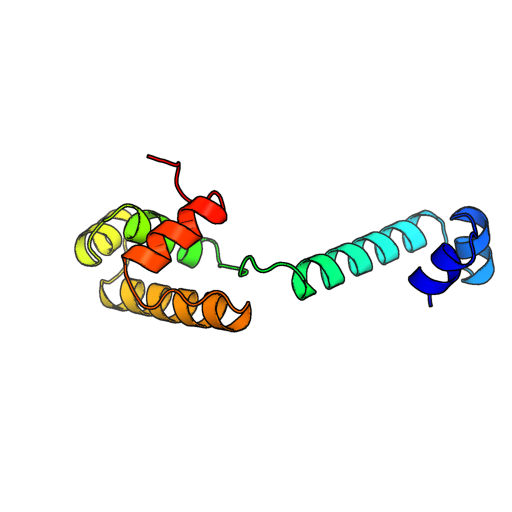 93 GLY A N 1
ATOM 731 C CA . GLY A 1 93 ? 6.055 9.508 -4.381 1.00 90.44 93 GLY A CA 1
ATOM 732 C C . GLY A 1 93 ? 4.571 9.784 -4.633 1.00 90.44 93 GLY A C 1
ATOM 733 O O . GLY A 1 93 ? 4.239 10.651 -5.438 1.00 90.44 93 GLY A O 1
ATOM 734 N N . ARG A 1 94 ? 3.666 9.042 -3.982 1.00 93.06 94 ARG A N 1
ATOM 735 C CA . ARG A 1 94 ? 2.208 9.204 -4.110 1.00 93.06 94 ARG A CA 1
ATOM 736 C C . ARG A 1 94 ? 1.566 9.330 -2.732 1.00 93.06 94 ARG A C 1
ATOM 738 O O . ARG A 1 94 ? 0.984 8.359 -2.261 1.00 93.06 94 ARG A O 1
ATOM 745 N N . PRO A 1 95 ? 1.682 10.483 -2.051 1.00 92.62 95 PRO A N 1
ATOM 746 C CA . PRO A 1 95 ? 1.150 10.644 -0.700 1.00 92.62 95 PRO A CA 1
ATOM 747 C C . PRO A 1 95 ? -0.366 10.387 -0.639 1.00 92.62 95 PRO A C 1
ATOM 749 O O . PRO A 1 95 ? -1.097 10.603 -1.606 1.00 92.62 95 PRO A O 1
ATOM 752 N N . CYS A 1 96 ? -0.836 9.906 0.515 1.00 93.81 96 CYS A N 1
ATOM 753 C CA . CYS A 1 96 ? -2.253 9.653 0.784 1.00 93.81 96 CYS A CA 1
ATOM 754 C C . CYS A 1 96 ? -2.652 10.145 2.186 1.00 93.81 96 CYS A C 1
ATOM 756 O O . CYS A 1 96 ? -3.103 9.406 3.063 1.00 93.81 96 CYS A O 1
ATOM 758 N N . ASN A 1 97 ? -2.427 11.430 2.429 1.00 92.88 97 ASN A N 1
ATOM 759 C CA . ASN A 1 97 ? -2.633 12.083 3.713 1.00 92.88 97 ASN A CA 1
ATOM 760 C C . ASN A 1 97 ? -4.111 12.324 4.022 1.00 92.88 97 ASN A C 1
ATOM 762 O O . ASN A 1 97 ? -4.505 12.220 5.193 1.00 92.88 97 ASN A O 1
ATOM 766 N N . THR A 1 98 ? -4.924 12.562 2.993 1.00 95.19 98 THR A N 1
ATOM 767 C CA . THR A 1 98 ? -6.372 12.770 3.115 1.00 95.19 98 THR A CA 1
ATOM 768 C C . THR A 1 98 ? -7.173 11.531 2.714 1.00 95.19 98 THR A C 1
ATOM 770 O O . THR A 1 98 ? -6.699 10.655 1.990 1.00 95.19 98 THR A O 1
ATOM 773 N N . ARG A 1 99 ? -8.435 11.449 3.159 1.00 93.25 99 ARG A N 1
ATOM 774 C CA . ARG A 1 99 ? -9.358 10.390 2.709 1.00 93.25 99 ARG A CA 1
ATOM 775 C C . ARG A 1 99 ? -9.586 10.416 1.196 1.00 93.25 99 ARG A C 1
ATOM 777 O O . ARG A 1 99 ? -9.693 9.354 0.594 1.00 93.25 99 ARG A O 1
ATOM 784 N N . SER A 1 100 ? -9.635 11.608 0.600 1.00 95.19 100 SER A N 1
ATOM 785 C CA . SER A 1 100 ? -9.798 11.766 -0.848 1.00 95.19 100 SER A CA 1
ATOM 786 C C . SER A 1 100 ? -8.606 11.183 -1.605 1.00 95.19 100 SER A C 1
ATOM 788 O O . SER A 1 100 ? -8.789 10.358 -2.496 1.00 95.19 100 SER A O 1
ATOM 790 N N . GLU A 1 101 ? -7.383 11.514 -1.185 1.00 95.25 101 GLU A N 1
ATOM 791 C CA . GLU A 1 101 ? -6.160 10.978 -1.795 1.00 95.25 101 GLU A CA 1
ATOM 792 C C . GLU A 1 101 ? -6.050 9.459 -1.624 1.00 95.25 101 GLU A C 1
ATOM 794 O O . GLU A 1 101 ? -5.639 8.756 -2.544 1.00 95.25 101 GLU A O 1
ATOM 799 N N . MET A 1 102 ? -6.436 8.924 -0.459 1.00 96.31 102 MET A N 1
ATOM 800 C CA . MET A 1 102 ? -6.502 7.474 -0.253 1.00 96.31 102 MET A CA 1
ATOM 801 C C . MET A 1 102 ? -7.458 6.809 -1.241 1.00 96.31 102 MET A C 1
ATOM 803 O O . MET A 1 102 ? -7.105 5.789 -1.825 1.00 96.31 102 MET A O 1
ATOM 807 N N . ARG A 1 103 ? -8.639 7.398 -1.463 1.00 96.25 103 ARG A N 1
ATOM 808 C CA . ARG A 1 103 ? -9.609 6.894 -2.439 1.00 96.25 103 ARG A CA 1
ATOM 809 C C . ARG A 1 103 ? -9.054 6.947 -3.862 1.00 96.25 103 ARG A C 1
ATOM 811 O O . ARG A 1 103 ? -9.095 5.937 -4.552 1.00 96.25 103 ARG A O 1
ATOM 818 N N . GLN A 1 104 ? -8.497 8.083 -4.279 1.00 95.38 104 GLN A N 1
ATOM 819 C CA . GLN A 1 104 ? -7.914 8.246 -5.617 1.00 95.38 104 GLN A CA 1
ATOM 820 C C . GLN A 1 104 ? -6.778 7.250 -5.871 1.00 95.38 104 GLN A C 1
ATOM 822 O O . GLN A 1 104 ? -6.752 6.597 -6.909 1.00 95.38 104 GLN A O 1
ATOM 827 N N . ASN A 1 105 ? -5.872 7.078 -4.906 1.00 95.69 105 ASN A N 1
ATOM 828 C CA . ASN A 1 105 ? -4.791 6.104 -5.026 1.00 95.69 105 ASN A CA 1
ATOM 829 C C . ASN A 1 105 ? -5.306 4.660 -5.045 1.00 95.69 105 ASN A C 1
ATOM 831 O O . ASN A 1 105 ? -4.819 3.860 -5.836 1.00 95.69 105 ASN A O 1
ATOM 835 N N . ALA A 1 106 ? -6.306 4.328 -4.223 1.00 95.81 106 ALA A N 1
ATOM 836 C CA . ALA A 1 106 ? -6.901 2.995 -4.213 1.00 95.81 106 ALA A CA 1
ATOM 837 C C . ALA A 1 106 ? -7.599 2.650 -5.540 1.00 95.81 106 ALA A C 1
ATOM 839 O O . ALA A 1 106 ? -7.516 1.503 -5.971 1.00 95.81 106 ALA A O 1
ATOM 840 N N . ILE A 1 107 ? -8.251 3.622 -6.186 1.00 95.19 107 ILE A N 1
ATOM 841 C CA . ILE A 1 107 ? -8.840 3.466 -7.525 1.00 95.19 107 ILE A CA 1
ATOM 842 C C . ILE A 1 107 ? -7.739 3.257 -8.568 1.00 95.19 107 ILE A C 1
ATOM 844 O O . ILE A 1 107 ? -7.744 2.252 -9.272 1.00 95.19 107 ILE A O 1
ATOM 848 N N . ALA A 1 108 ? -6.750 4.155 -8.610 1.00 91.88 108 ALA A N 1
ATOM 849 C CA . ALA A 1 108 ? -5.648 4.087 -9.570 1.00 91.88 108 ALA A CA 1
ATOM 850 C C . ALA A 1 108 ? -4.831 2.784 -9.461 1.00 91.88 108 ALA A C 1
ATOM 852 O O . ALA A 1 108 ? -4.275 2.313 -10.449 1.00 91.88 108 ALA A O 1
ATOM 853 N N . ASP A 1 109 ? -4.781 2.184 -8.268 1.00 92.62 109 ASP A N 1
ATOM 854 C CA . ASP A 1 109 ? -4.086 0.919 -8.007 1.00 92.62 109 ASP A CA 1
ATOM 855 C C . ASP A 1 109 ? -5.003 -0.318 -8.143 1.00 92.62 109 ASP A C 1
ATOM 857 O O . ASP A 1 109 ? -4.578 -1.440 -7.848 1.00 92.62 109 ASP A O 1
ATOM 861 N N . GLY A 1 110 ? -6.269 -0.136 -8.545 1.00 92.88 110 GLY A N 1
ATOM 862 C CA . GLY A 1 110 ? -7.252 -1.212 -8.726 1.00 92.88 110 GLY A CA 1
ATOM 863 C C . GLY A 1 110 ? -7.618 -1.951 -7.432 1.00 92.88 110 GLY A C 1
ATOM 864 O O . GLY A 1 110 ? -7.929 -3.142 -7.444 1.00 92.88 110 GLY A O 1
ATOM 865 N N . ILE A 1 111 ? -7.509 -1.286 -6.279 1.00 94.44 111 ILE A N 1
ATOM 866 C CA . ILE A 1 111 ? -7.844 -1.844 -4.959 1.00 94.44 111 ILE A CA 1
ATOM 867 C C . ILE A 1 111 ? -9.351 -1.743 -4.689 1.00 94.44 111 ILE A C 1
ATOM 869 O O . ILE A 1 111 ? -9.909 -2.615 -4.019 1.00 94.44 111 ILE A O 1
ATOM 873 N N . ILE A 1 112 ? -9.996 -0.699 -5.210 1.00 95.12 112 ILE A N 1
ATOM 874 C CA . ILE A 1 112 ? -11.451 -0.495 -5.205 1.00 95.12 112 ILE A CA 1
ATOM 875 C C . ILE A 1 112 ? -11.920 -0.139 -6.625 1.00 95.12 112 ILE A C 1
ATOM 877 O O . ILE A 1 112 ? -11.111 0.388 -7.391 1.00 95.12 112 ILE A O 1
ATOM 881 N N . PRO A 1 113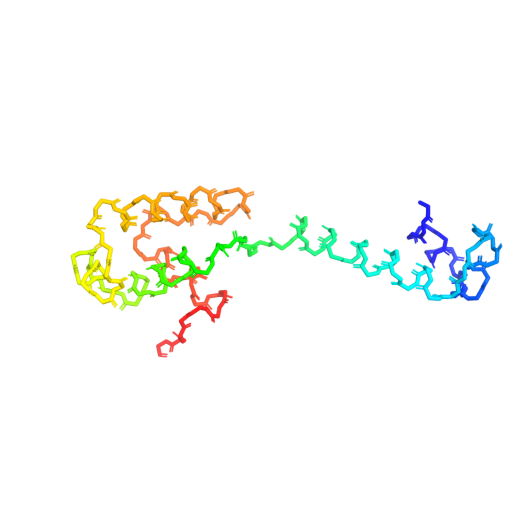 ? -13.185 -0.422 -6.988 1.00 90.62 113 PRO A N 1
ATOM 882 C CA . PRO A 1 113 ? -13.721 -0.047 -8.294 1.00 90.62 113 PRO A CA 1
ATOM 883 C C . PRO A 1 113 ? -13.857 1.476 -8.446 1.00 90.62 113 PRO A C 1
ATOM 885 O O . PRO A 1 113 ? -13.988 2.205 -7.455 1.00 90.62 113 PRO A O 1
ATOM 888 N N . GLU A 1 114 ? -13.846 1.937 -9.697 1.00 80.94 114 GLU A N 1
ATOM 889 C CA . GLU A 1 114 ? -14.292 3.286 -10.050 1.00 80.94 114 GLU A CA 1
ATOM 890 C C . GLU A 1 114 ? -15.794 3.444 -9.741 1.00 80.94 114 GLU A C 1
ATOM 892 O O . GLU A 1 114 ? -16.523 2.448 -9.778 1.00 80.94 114 GLU A O 1
ATOM 897 N N . PRO A 1 115 ? -16.239 4.649 -9.335 1.00 72.12 115 PRO A N 1
ATOM 898 C CA . PRO A 1 115 ? -17.654 4.931 -9.104 1.00 72.12 115 PRO A CA 1
ATOM 899 C C . PRO A 1 115 ? -18.515 4.762 -10.359 1.00 72.12 115 PRO A C 1
ATOM 901 O O . PRO A 1 115 ? -18.001 5.013 -11.470 1.00 72.12 115 PRO A O 1
#

InterPro domains:
  IPR000792 Transcription regulator LuxR, C-terminal [PF00196] (46-88)
  IPR000792 Transcription regulator LuxR, C-terminal [PR00038] (47-61)
  IPR000792 Transcription regulator LuxR, C-terminal [PR00038] (61-77)
  IPR000792 Transcription regulator LuxR, C-terminal [PR00038] (77-89)
  IPR000792 Transcription regulator LuxR, C-terminal [SM00421] (44-106)
  IPR000792 Transcription regulator LuxR, C-terminal [cd06170] (47-88)
  IPR016032 Signal transduction response regulator, C-terminal effector [SSF46894] (40-90)
  IPR036388 Winged helix-like DNA-binding domain superfamily [G3DSA:1.10.10.10] (37-113)

Radius of gyration: 20.29 Å; Cα contacts (8 Å, |Δi|>4): 96; chains: 1; bounding box: 47×35×47 Å

Organism: NCBI:txid2585199

Nearest PDB structures (foldseek):
  7r3h-assembly2_C  TM=6.683E-01  e=1.150E-02  Pseudomonas aeruginosa PAO1
  6cbq-assembly1_A  TM=7.118E-01  e=2.352E-02  Pseudomonas aeruginosa
  3p7n-assembly2_B  TM=7.763E-01  e=6.329E-02  Erythrobacter litoralis HTCC2594
  3szt-assembly1_B  TM=6.818E-01  e=5.990E-02  Pseudomonas aeruginosa
  7r3e-assembly1_B  TM=6.739E-01  e=6.329E-02  Pseudomonas aeruginosa PAO1